Protein AF-A0A5P8Z6J4-F1 (afdb_monomer)

Structure (mmCIF, N/CA/C/O backbone):
data_AF-A0A5P8Z6J4-F1
#
_entry.id   AF-A0A5P8Z6J4-F1
#
loop_
_atom_site.group_PDB
_atom_site.id
_atom_site.type_symbol
_atom_site.label_atom_id
_atom_site.label_alt_id
_atom_site.label_comp_id
_atom_site.label_asym_id
_atom_site.label_entity_id
_atom_site.label_seq_id
_atom_site.pdbx_PDB_ins_code
_atom_site.Cartn_x
_atom_site.Cartn_y
_atom_site.Cartn_z
_atom_site.occupancy
_atom_site.B_iso_or_equiv
_atom_site.auth_seq_id
_atom_site.auth_comp_id
_atom_site.auth_asym_id
_atom_site.auth_atom_id
_atom_site.pdbx_PDB_model_num
ATOM 1 N N . MET A 1 1 ? -12.218 11.315 -37.168 1.00 48.59 1 MET A N 1
ATOM 2 C CA . MET A 1 1 ? -10.899 10.932 -36.612 1.00 48.59 1 MET A CA 1
ATOM 3 C C . MET A 1 1 ? -10.982 10.550 -35.127 1.00 48.59 1 MET A C 1
ATOM 5 O O . MET A 1 1 ? -10.158 9.763 -34.680 1.00 48.59 1 MET A O 1
ATOM 9 N N . ASP A 1 2 ? -12.023 10.960 -34.393 1.00 46.16 2 ASP A N 1
ATOM 10 C CA . ASP A 1 2 ? -12.182 10.682 -32.949 1.00 46.16 2 ASP A CA 1
ATOM 11 C C . ASP A 1 2 ? -12.557 9.231 -32.587 1.00 46.16 2 ASP A C 1
ATOM 13 O O . ASP A 1 2 ? -12.194 8.727 -31.522 1.00 46.16 2 ASP A O 1
ATOM 17 N N . GLY A 1 3 ? -13.223 8.506 -33.493 1.00 40.09 3 GLY A N 1
ATOM 18 C CA . GLY A 1 3 ? -13.633 7.111 -33.263 1.00 40.09 3 GLY A CA 1
ATOM 19 C C . GLY A 1 3 ? -12.468 6.115 -33.142 1.00 40.09 3 GLY A C 1
ATOM 20 O O . GLY A 1 3 ? -12.558 5.147 -32.389 1.00 40.09 3 GLY A O 1
ATOM 21 N N . PHE A 1 4 ? -11.344 6.370 -33.823 1.00 42.34 4 PHE A N 1
ATOM 22 C CA . PHE A 1 4 ? -10.165 5.490 -33.804 1.00 42.34 4 PHE A CA 1
ATOM 23 C C . PHE A 1 4 ? -9.318 5.675 -32.531 1.00 42.34 4 PHE A C 1
ATOM 25 O O . PHE A 1 4 ? -8.789 4.706 -31.978 1.00 42.34 4 PHE A O 1
ATOM 32 N N . ILE A 1 5 ? -9.254 6.912 -32.022 1.00 43.88 5 ILE A N 1
ATOM 33 C CA . ILE A 1 5 ? -8.626 7.266 -30.740 1.00 43.88 5 ILE A CA 1
ATOM 34 C C . ILE A 1 5 ? -9.411 6.627 -29.582 1.00 43.88 5 ILE A C 1
ATOM 36 O O . ILE A 1 5 ? -8.823 5.938 -28.749 1.00 43.88 5 ILE A O 1
ATOM 40 N N . SER A 1 6 ? -10.744 6.766 -29.576 1.00 46.19 6 SER A N 1
ATOM 41 C CA . SER A 1 6 ? -11.635 6.188 -28.554 1.00 46.19 6 SER A CA 1
ATOM 42 C C . SER A 1 6 ? -11.548 4.655 -28.483 1.00 46.19 6 SER A C 1
ATOM 44 O O . SER A 1 6 ? -11.389 4.082 -27.400 1.00 46.19 6 SER A O 1
ATOM 46 N N . PHE A 1 7 ? -11.552 3.972 -29.634 1.00 44.19 7 PHE A N 1
ATOM 47 C CA . PHE A 1 7 ? -11.403 2.515 -29.687 1.00 44.19 7 PHE A CA 1
ATOM 48 C C . PHE A 1 7 ? -10.024 2.053 -29.187 1.00 44.19 7 PHE A C 1
ATOM 50 O O . PHE A 1 7 ? -9.939 1.130 -28.373 1.00 44.19 7 PHE A O 1
ATOM 57 N N . SER A 1 8 ? -8.950 2.737 -29.597 1.00 40.44 8 SER A N 1
ATOM 58 C CA . SER A 1 8 ? -7.579 2.418 -29.174 1.00 40.44 8 SER A CA 1
ATOM 59 C C . SER A 1 8 ? -7.373 2.619 -27.665 1.00 40.44 8 SER A C 1
ATOM 61 O O . SER A 1 8 ? -6.791 1.757 -27.001 1.00 40.44 8 SER A O 1
ATOM 63 N N . LEU A 1 9 ? -7.917 3.700 -27.093 1.00 50.94 9 LEU A N 1
ATOM 64 C CA . LEU A 1 9 ? -7.914 3.957 -25.649 1.00 50.94 9 LEU A CA 1
ATOM 65 C C . LEU A 1 9 ? -8.730 2.914 -24.875 1.00 50.94 9 LEU A C 1
ATOM 67 O O . LEU A 1 9 ? -8.269 2.441 -23.837 1.00 50.94 9 LEU A O 1
ATOM 71 N N . SER A 1 10 ? -9.897 2.491 -25.377 1.00 43.84 10 SER A N 1
ATOM 72 C CA . SER A 1 10 ? -10.731 1.489 -24.693 1.00 43.84 10 SER A CA 1
ATOM 73 C C . SER A 1 10 ? -10.048 0.117 -24.618 1.00 43.84 10 SER A C 1
ATOM 75 O O . SER A 1 10 ? -10.050 -0.526 -23.565 1.00 43.84 10 SER A O 1
ATOM 77 N N . VAL A 1 11 ? -9.380 -0.309 -25.697 1.00 49.78 11 VAL A N 1
ATOM 78 C CA . VAL A 1 11 ? -8.649 -1.585 -25.752 1.00 49.78 11 VAL A CA 1
ATOM 79 C C . VAL A 1 11 ? -7.418 -1.553 -24.844 1.00 49.78 11 VAL A C 1
ATOM 81 O O . VAL A 1 11 ? -7.178 -2.505 -24.092 1.00 49.78 11 VAL A O 1
ATOM 84 N N . GLN A 1 12 ? -6.660 -0.453 -24.855 1.00 52.75 12 GLN A N 1
ATOM 85 C CA . GLN A 1 12 ? -5.513 -0.274 -23.963 1.00 52.75 12 GLN A CA 1
ATOM 86 C C . GLN A 1 12 ? -5.937 -0.210 -22.488 1.00 52.75 12 GLN A C 1
ATOM 88 O O . GLN A 1 12 ? -5.300 -0.841 -21.643 1.00 52.75 12 GLN A O 1
ATOM 93 N N . ASN A 1 13 ? -7.038 0.477 -22.170 1.00 49.31 13 ASN A N 1
ATOM 94 C CA . ASN A 1 13 ? -7.565 0.569 -20.807 1.00 49.31 13 ASN A CA 1
ATOM 95 C C . ASN A 1 13 ? -8.137 -0.767 -20.317 1.00 49.31 13 ASN A C 1
ATOM 97 O O . ASN A 1 13 ? -7.902 -1.140 -19.169 1.00 49.31 13 ASN A O 1
ATOM 101 N N . ARG A 1 14 ? -8.778 -1.555 -21.192 1.00 52.56 14 ARG A N 1
ATOM 102 C CA . ARG A 1 14 ? -9.232 -2.918 -20.873 1.00 52.56 14 ARG A CA 1
ATOM 103 C C . ARG A 1 14 ? -8.060 -3.848 -20.558 1.00 52.56 14 ARG A C 1
ATOM 105 O O . ARG A 1 14 ? -8.137 -4.615 -19.603 1.00 52.56 14 ARG A O 1
ATOM 112 N N . ARG A 1 15 ? -6.959 -3.781 -21.319 1.00 60.12 15 ARG A N 1
ATOM 113 C CA . ARG A 1 15 ? -5.735 -4.544 -21.006 1.00 60.12 15 ARG A CA 1
ATOM 114 C C . ARG A 1 15 ? -5.130 -4.112 -19.666 1.00 60.12 15 ARG A C 1
ATOM 116 O O . ARG A 1 15 ? -4.815 -4.975 -18.855 1.00 60.12 15 ARG A O 1
ATOM 123 N N . LYS A 1 16 ? -5.043 -2.806 -19.391 1.00 55.53 16 LYS A N 1
ATOM 124 C CA . LYS A 1 16 ? -4.542 -2.270 -18.109 1.00 55.53 16 LYS A CA 1
ATOM 125 C C . LYS A 1 16 ? -5.406 -2.687 -16.909 1.00 55.53 16 LYS A C 1
ATOM 127 O O . LYS A 1 16 ? -4.852 -3.107 -15.900 1.00 55.53 16 LYS A O 1
ATOM 132 N N . SER A 1 17 ? -6.736 -2.639 -17.032 1.00 57.34 17 SER A N 1
ATOM 133 C CA . SER A 1 17 ? -7.671 -3.100 -15.989 1.00 57.34 17 SER A CA 1
ATOM 134 C C . SER A 1 17 ? -7.553 -4.609 -15.749 1.00 57.34 17 SER A C 1
ATOM 136 O O . SER A 1 17 ? -7.441 -5.038 -14.605 1.00 57.34 17 SER A O 1
ATOM 138 N N . ARG A 1 18 ? -7.461 -5.424 -16.811 1.00 64.31 18 ARG A N 1
ATOM 139 C CA . ARG A 1 18 ? -7.256 -6.878 -16.682 1.00 64.31 18 ARG A CA 1
ATOM 140 C C . ARG A 1 18 ? -5.939 -7.234 -15.991 1.00 64.31 18 ARG A C 1
ATOM 142 O O . ARG A 1 18 ? -5.919 -8.178 -15.209 1.00 64.31 18 ARG A O 1
ATOM 149 N N . MET A 1 19 ? -4.857 -6.500 -16.260 1.00 62.50 19 MET A N 1
ATOM 150 C CA . MET A 1 19 ? -3.576 -6.718 -15.573 1.00 62.50 19 MET A CA 1
ATOM 151 C C . MET A 1 19 ? -3.640 -6.334 -14.090 1.00 62.50 19 MET A C 1
ATOM 153 O O . MET A 1 19 ? -3.123 -7.085 -13.268 1.00 62.50 19 MET A O 1
ATOM 157 N N . GLY A 1 20 ? -4.309 -5.225 -13.745 1.00 65.81 20 GLY A N 1
ATOM 158 C CA . GLY A 1 20 ? -4.548 -4.835 -12.348 1.00 65.81 20 GLY A CA 1
ATOM 159 C C . GLY A 1 20 ? -5.326 -5.907 -11.584 1.00 65.81 20 GLY A C 1
ATOM 160 O O . GLY A 1 20 ? -4.828 -6.452 -10.602 1.00 65.81 20 GLY A O 1
ATOM 161 N N . HIS A 1 21 ? -6.465 -6.335 -12.136 1.00 78.19 21 HIS A N 1
ATOM 162 C CA . HIS A 1 21 ? -7.268 -7.401 -11.537 1.00 78.19 21 HIS A CA 1
ATOM 163 C C . HIS A 1 21 ? -6.524 -8.736 -11.445 1.00 78.19 21 HIS A C 1
ATOM 165 O O . HIS A 1 21 ? -6.733 -9.479 -10.490 1.00 78.19 21 HIS A O 1
ATOM 171 N N . SER A 1 22 ? -5.657 -9.052 -12.412 1.00 85.31 22 SER A N 1
ATOM 172 C CA . SER A 1 22 ? -4.817 -10.249 -12.344 1.00 85.31 22 SER A CA 1
ATOM 173 C C . SER A 1 22 ? -3.866 -10.190 -11.150 1.00 85.31 22 SER A C 1
ATOM 175 O O . SER A 1 22 ? -3.803 -11.156 -10.392 1.00 85.31 22 SER A O 1
ATOM 177 N N . LEU A 1 23 ? -3.165 -9.069 -10.944 1.00 88.56 23 LEU A N 1
ATOM 178 C CA . LEU A 1 23 ? -2.246 -8.908 -9.815 1.00 88.56 23 LEU A CA 1
ATOM 179 C C . LEU A 1 23 ? -2.981 -9.052 -8.479 1.00 88.56 23 LEU A C 1
ATOM 181 O O . LEU A 1 23 ? -2.584 -9.869 -7.653 1.00 88.56 23 LEU A O 1
ATOM 185 N N . GLU A 1 24 ? -4.088 -8.331 -8.298 1.00 92.25 24 GLU A N 1
ATOM 186 C CA . GLU A 1 24 ? -4.914 -8.440 -7.093 1.00 92.25 24 GLU A CA 1
ATOM 187 C C . GLU A 1 24 ? -5.409 -9.881 -6.868 1.00 92.25 24 GLU A C 1
ATOM 189 O O . GLU A 1 24 ? -5.343 -10.399 -5.758 1.00 92.25 24 GLU A O 1
ATOM 194 N N . ASN A 1 25 ? -5.858 -10.581 -7.914 1.00 92.00 25 ASN A N 1
ATOM 195 C CA . ASN A 1 25 ? -6.309 -11.969 -7.776 1.00 92.00 25 ASN A CA 1
ATOM 196 C C . ASN A 1 25 ? -5.179 -12.909 -7.323 1.00 92.00 25 ASN A C 1
ATOM 198 O O . ASN A 1 25 ? -5.413 -13.772 -6.474 1.00 92.00 25 ASN A O 1
ATOM 202 N N . HIS A 1 26 ? -3.963 -12.744 -7.853 1.00 90.69 26 HIS A N 1
ATOM 203 C CA . HIS A 1 26 ? -2.806 -13.532 -7.420 1.00 90.69 26 HIS A CA 1
ATOM 204 C C . HIS A 1 26 ? -2.429 -13.218 -5.971 1.00 90.69 26 HIS A C 1
ATOM 206 O O . HIS A 1 26 ? -2.205 -14.144 -5.195 1.00 90.69 26 HIS A O 1
ATOM 212 N N . LEU A 1 27 ? -2.434 -11.943 -5.572 1.00 92.56 27 LEU A N 1
ATOM 213 C CA . LEU A 1 27 ? -2.197 -11.557 -4.179 1.00 92.56 27 LEU A CA 1
ATOM 214 C C . LEU A 1 27 ? -3.232 -12.172 -3.239 1.00 92.56 27 LEU A C 1
ATOM 216 O O . LEU A 1 27 ? -2.857 -12.795 -2.253 1.00 92.56 27 LEU A O 1
ATOM 220 N N . ALA A 1 28 ? -4.519 -12.099 -3.578 1.00 94.19 28 ALA A N 1
ATOM 221 C CA . ALA A 1 28 ? -5.577 -12.727 -2.791 1.00 94.19 28 ALA A CA 1
ATOM 222 C C . ALA A 1 28 ? -5.389 -14.252 -2.672 1.00 94.19 28 ALA A C 1
ATOM 224 O O . ALA A 1 28 ? -5.706 -14.847 -1.643 1.00 94.19 28 ALA A O 1
ATOM 225 N N . ALA A 1 29 ? -4.886 -14.917 -3.717 1.00 91.31 29 ALA A N 1
ATOM 226 C CA . ALA A 1 29 ? -4.563 -16.342 -3.661 1.00 91.31 29 ALA A CA 1
ATOM 227 C C . ALA A 1 29 ? -3.382 -16.628 -2.718 1.00 91.31 29 ALA A C 1
ATOM 229 O O . ALA A 1 29 ? -3.496 -17.519 -1.880 1.00 91.31 29 ALA A O 1
ATOM 230 N N . VAL A 1 30 ? -2.299 -15.848 -2.800 1.00 92.38 30 VAL A N 1
ATOM 231 C CA . VAL A 1 30 ? -1.122 -15.978 -1.922 1.00 92.38 30 VAL A CA 1
ATOM 232 C C . VAL A 1 30 ? -1.494 -15.714 -0.461 1.00 92.38 30 VAL A C 1
ATOM 234 O O . VAL A 1 30 ? -1.204 -16.539 0.400 1.00 92.38 30 VAL A O 1
ATOM 237 N N . LEU A 1 31 ? -2.202 -14.618 -0.173 1.00 94.62 31 LEU A N 1
ATOM 238 C CA . LEU A 1 31 ? -2.648 -14.280 1.183 1.00 94.62 31 LEU A CA 1
ATOM 239 C C . LEU A 1 31 ? -3.504 -15.401 1.792 1.00 94.62 31 LEU A C 1
ATOM 241 O O . LEU A 1 31 ? -3.292 -15.778 2.944 1.00 94.62 31 LEU A O 1
ATOM 245 N N . ARG A 1 32 ? -4.427 -15.983 1.010 1.00 94.69 32 ARG A N 1
ATOM 246 C CA . ARG A 1 32 ? -5.227 -17.142 1.444 1.00 94.69 32 ARG A CA 1
ATOM 247 C C . ARG A 1 32 ? -4.376 -18.386 1.676 1.00 94.69 32 ARG A C 1
ATOM 249 O O . ARG A 1 32 ? -4.565 -19.045 2.690 1.00 94.69 32 ARG A O 1
ATOM 256 N N . ALA A 1 33 ? -3.439 -18.694 0.779 1.00 93.50 33 ALA A N 1
ATOM 257 C CA . ALA A 1 33 ? -2.550 -19.848 0.923 1.00 93.50 33 ALA A CA 1
ATOM 258 C C . ALA A 1 33 ? -1.689 -19.771 2.197 1.00 93.50 33 ALA A C 1
ATOM 260 O O . ALA A 1 33 ? -1.377 -20.798 2.793 1.00 93.50 33 ALA A O 1
ATOM 261 N N . HIS A 1 34 ? -1.361 -18.556 2.643 1.00 94.75 34 HIS A N 1
ATOM 262 C CA . HIS A 1 34 ? -0.634 -18.300 3.887 1.00 94.75 34 HIS A CA 1
ATOM 263 C C . HIS A 1 34 ? -1.536 -18.038 5.107 1.00 94.75 34 HIS A C 1
ATOM 265 O O . HIS A 1 34 ? -1.027 -17.669 6.162 1.00 94.75 34 HIS A O 1
ATOM 271 N N . ASN A 1 35 ? -2.855 -18.242 5.002 1.00 95.94 35 ASN A N 1
ATOM 272 C CA . ASN A 1 35 ? -3.829 -18.015 6.081 1.00 95.94 35 ASN A CA 1
ATOM 273 C C . ASN A 1 35 ? -3.795 -16.592 6.674 1.00 95.94 35 ASN A C 1
ATOM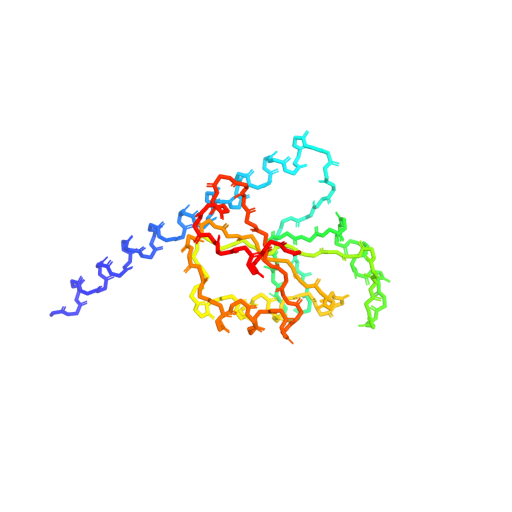 275 O O . ASN A 1 35 ? -4.050 -16.387 7.862 1.00 95.94 35 ASN A O 1
ATOM 279 N N . ILE A 1 36 ? -3.499 -15.590 5.845 1.00 96.31 36 ILE A N 1
ATOM 280 C CA . ILE A 1 36 ? -3.496 -14.185 6.255 1.00 96.31 36 ILE A CA 1
ATOM 281 C C . ILE A 1 36 ? -4.926 -13.647 6.160 1.00 96.31 36 ILE A C 1
ATOM 283 O O . ILE A 1 36 ? -5.516 -13.608 5.076 1.00 96.31 36 ILE A O 1
ATOM 287 N N . ARG A 1 37 ? -5.487 -13.214 7.296 1.00 97.62 37 ARG A N 1
ATOM 288 C CA . ARG A 1 37 ? -6.820 -12.590 7.357 1.00 97.62 37 ARG A CA 1
ATOM 289 C C . ARG A 1 37 ? -6.813 -11.249 6.632 1.00 97.62 37 ARG A C 1
ATOM 291 O O . ARG A 1 37 ? -5.954 -10.420 6.914 1.00 97.62 37 ARG A O 1
ATOM 298 N N . HIS A 1 38 ? -7.742 -11.064 5.699 1.00 97.88 38 HIS A N 1
ATOM 299 C CA . HIS A 1 38 ? -7.878 -9.832 4.929 1.00 97.88 38 HIS A CA 1
ATOM 300 C C . HIS A 1 38 ? -9.287 -9.678 4.353 1.00 97.88 38 HIS A C 1
ATOM 302 O O . HIS A 1 38 ? -10.014 -10.656 4.166 1.00 97.88 38 HIS A O 1
ATOM 308 N N . VAL A 1 39 ? -9.628 -8.447 3.975 1.00 97.31 39 VAL A N 1
ATOM 309 C CA . VAL A 1 39 ? -10.806 -8.105 3.170 1.00 97.31 39 VAL A CA 1
ATOM 310 C C . VAL A 1 39 ? -10.339 -7.389 1.909 1.00 97.31 39 VAL A C 1
ATOM 312 O O . VAL A 1 39 ? -9.524 -6.471 1.977 1.00 97.31 39 VAL A O 1
ATOM 315 N N . ARG A 1 40 ? -10.854 -7.801 0.748 1.00 95.62 40 ARG A N 1
ATOM 316 C CA . ARG A 1 40 ? -10.570 -7.139 -0.531 1.00 95.62 40 ARG A CA 1
ATOM 317 C C . ARG A 1 40 ? -11.609 -6.054 -0.812 1.00 95.62 40 ARG A C 1
ATOM 319 O O . ARG A 1 40 ? -12.802 -6.333 -0.709 1.00 95.62 40 ARG A O 1
ATOM 326 N N . GLY A 1 41 ? -11.174 -4.858 -1.211 1.00 93.62 41 GLY A N 1
ATOM 327 C CA . GLY A 1 41 ? -12.075 -3.774 -1.626 1.00 93.62 41 GLY A CA 1
ATOM 328 C C . GLY A 1 41 ? -13.021 -3.288 -0.523 1.00 93.62 41 GLY A C 1
ATOM 329 O O . GLY A 1 41 ? -14.178 -2.967 -0.807 1.00 93.62 41 GLY A O 1
ATOM 330 N N . ALA A 1 42 ? -12.553 -3.288 0.728 1.00 94.75 42 ALA A N 1
ATOM 331 C CA . ALA A 1 42 ? -13.319 -2.832 1.885 1.00 94.75 42 ALA A CA 1
ATOM 332 C C . ALA A 1 42 ? -13.706 -1.352 1.733 1.00 94.75 42 ALA A C 1
ATOM 334 O O . ALA A 1 42 ? -12.886 -0.552 1.305 1.00 94.75 42 ALA A O 1
ATOM 335 N N . LEU A 1 43 ? -14.937 -0.976 2.087 1.00 95.75 43 LEU A N 1
ATOM 336 C CA . LEU A 1 43 ? -15.346 0.431 2.106 1.00 95.75 43 LEU A CA 1
ATOM 337 C C . LEU A 1 43 ? -14.793 1.114 3.358 1.00 95.75 43 LEU A C 1
ATOM 339 O O . LEU A 1 43 ? -15.151 0.736 4.473 1.00 95.75 43 LEU A O 1
ATOM 343 N N . THR A 1 44 ? -13.943 2.115 3.154 1.00 95.25 44 THR A N 1
ATOM 344 C CA . THR A 1 44 ? -13.400 2.975 4.212 1.00 95.25 44 THR A CA 1
ATOM 345 C C . THR A 1 44 ? -14.024 4.371 4.131 1.00 95.25 44 THR A C 1
ATOM 347 O O . THR A 1 44 ? -15.042 4.584 3.463 1.00 95.25 44 THR A O 1
ATOM 350 N N . GLU A 1 45 ? -13.417 5.341 4.807 1.00 94.69 45 GLU A N 1
ATOM 351 C CA . GLU A 1 45 ? -13.816 6.744 4.771 1.00 94.69 45 GLU A CA 1
ATOM 352 C C . GLU A 1 45 ? -13.872 7.264 3.323 1.00 94.69 45 GLU A C 1
ATOM 354 O O . GLU A 1 45 ? -13.161 6.783 2.435 1.00 94.69 45 GLU A O 1
ATOM 359 N N . HIS A 1 46 ? -14.763 8.227 3.074 1.00 93.25 46 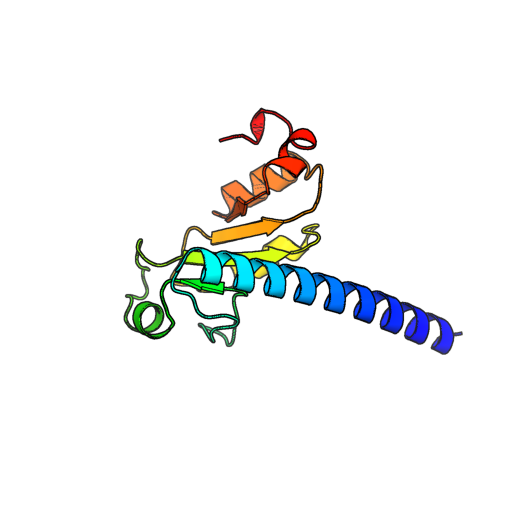HIS A N 1
ATOM 360 C CA . HIS A 1 46 ? -14.930 8.879 1.768 1.00 93.25 46 HIS A CA 1
ATOM 361 C C . HIS A 1 46 ? -15.233 7.933 0.587 1.00 93.25 46 HIS A C 1
ATOM 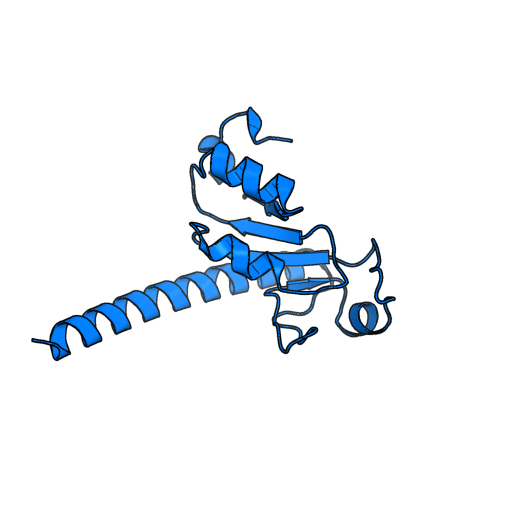363 O O . HIS A 1 46 ? -14.959 8.261 -0.566 1.00 93.25 46 HIS A O 1
ATOM 369 N N . ASN A 1 47 ? -15.840 6.768 0.850 1.00 92.12 47 ASN A N 1
ATOM 370 C CA . ASN A 1 47 ? -16.095 5.715 -0.145 1.00 92.12 47 ASN A CA 1
ATOM 371 C C . ASN A 1 47 ? -14.825 5.178 -0.827 1.00 92.12 47 ASN A C 1
ATOM 373 O O . ASN A 1 47 ? -14.903 4.580 -1.907 1.00 92.12 47 ASN A O 1
ATOM 377 N N . HIS A 1 48 ? -13.662 5.362 -0.203 1.00 94.62 48 HIS A N 1
ATOM 378 C CA . HIS A 1 48 ? -12.430 4.751 -0.669 1.00 94.62 48 HIS A CA 1
ATOM 379 C C . HIS A 1 48 ? -12.467 3.233 -0.477 1.00 94.62 48 HIS A C 1
ATOM 381 O O . HIS A 1 48 ? -13.192 2.699 0.367 1.00 94.62 48 HIS A O 1
ATOM 387 N N . LYS A 1 49 ? -11.718 2.537 -1.336 1.00 94.56 49 LYS A N 1
ATOM 388 C CA . LYS A 1 49 ? -11.676 1.076 -1.393 1.00 94.56 49 LYS A CA 1
ATOM 389 C C . LYS A 1 49 ? -10.237 0.609 -1.571 1.00 94.56 49 LYS A C 1
ATOM 391 O O . LYS A 1 49 ? -9.846 0.379 -2.716 1.00 94.56 49 LYS A O 1
ATOM 396 N N . PRO A 1 50 ? -9.454 0.477 -0.484 1.00 95.56 50 PRO A N 1
ATOM 397 C CA . PRO A 1 50 ? -8.151 -0.158 -0.578 1.00 95.56 50 PRO A CA 1
ATOM 398 C C . PRO A 1 50 ? -8.273 -1.553 -1.185 1.00 95.56 50 PRO A C 1
ATOM 400 O O . PRO A 1 50 ? -9.235 -2.283 -0.913 1.00 95.56 50 PRO A O 1
ATOM 403 N N . ASP A 1 51 ? -7.277 -1.930 -1.989 1.00 96.12 51 ASP A N 1
ATOM 404 C CA . ASP A 1 51 ? -7.259 -3.240 -2.642 1.00 96.12 51 ASP A CA 1
ATOM 405 C C . ASP A 1 51 ? -7.342 -4.355 -1.587 1.00 96.12 51 ASP A C 1
ATOM 407 O O . ASP A 1 51 ? -8.174 -5.255 -1.711 1.00 96.12 51 ASP A O 1
ATOM 411 N N . PHE A 1 52 ? -6.568 -4.239 -0.501 1.00 98.00 52 PHE A N 1
ATOM 412 C CA . PHE A 1 52 ? -6.626 -5.126 0.660 1.00 98.00 52 PHE A CA 1
ATOM 413 C C . PHE A 1 52 ? -6.573 -4.358 1.980 1.00 98.00 52 PHE A C 1
ATOM 415 O O . PHE A 1 52 ? -5.745 -3.462 2.159 1.00 98.00 52 PHE A O 1
ATOM 422 N N . LEU A 1 53 ? -7.407 -4.785 2.925 1.00 98.31 53 LEU A N 1
ATOM 423 C CA . LEU A 1 53 ? -7.460 -4.302 4.300 1.00 98.31 53 LEU A CA 1
ATOM 424 C C . LEU A 1 53 ? -7.236 -5.465 5.273 1.00 98.31 53 LEU A C 1
ATOM 426 O O . LEU A 1 53 ? -7.785 -6.550 5.068 1.00 98.31 53 LEU A O 1
ATOM 430 N N . PHE A 1 54 ? -6.456 -5.233 6.327 1.00 98.25 54 PHE A N 1
ATOM 431 C CA . PHE A 1 54 ? -6.068 -6.239 7.315 1.00 98.25 54 PHE A CA 1
ATOM 432 C C . PHE A 1 54 ? -6.366 -5.760 8.748 1.00 98.25 54 PHE A C 1
ATOM 434 O O . PHE A 1 54 ? -6.143 -4.584 9.047 1.00 98.25 54 PHE A O 1
ATOM 441 N N . PRO A 1 55 ? -6.789 -6.665 9.654 1.00 97.31 55 PRO A N 1
ATOM 442 C CA . PRO A 1 55 ? -7.146 -8.062 9.378 1.00 97.31 55 PRO A CA 1
ATOM 443 C C . PRO A 1 55 ? -8.544 -8.209 8.753 1.00 97.31 55 PRO A C 1
ATOM 445 O O . PRO A 1 55 ? -8.779 -9.138 7.982 1.00 97.31 55 PRO A O 1
ATOM 448 N N . ASP A 1 56 ? -9.462 -7.298 9.073 1.00 97.12 56 ASP A N 1
ATOM 449 C CA . ASP A 1 56 ? -10.852 -7.297 8.626 1.00 97.12 56 ASP A CA 1
ATOM 450 C C . ASP A 1 56 ? -11.487 -5.902 8.789 1.00 97.12 56 ASP A C 1
ATOM 452 O O . ASP A 1 56 ? -10.908 -4.995 9.393 1.00 97.12 56 ASP A O 1
ATOM 456 N N . LEU A 1 57 ? -12.671 -5.715 8.197 1.00 96.88 57 LEU A N 1
ATOM 457 C CA . LEU A 1 57 ? -13.386 -4.436 8.224 1.00 96.88 57 LEU A CA 1
ATOM 458 C C . LEU A 1 57 ? -13.932 -4.098 9.619 1.00 96.88 57 LEU A C 1
ATOM 460 O O . LEU A 1 57 ? -13.967 -2.928 9.982 1.00 96.88 57 LEU A O 1
ATOM 464 N N . GLU A 1 58 ? -14.328 -5.099 10.405 1.00 97.19 58 GLU A N 1
ATOM 465 C CA . GLU A 1 58 ? -14.848 -4.893 11.761 1.00 97.19 58 GLU A CA 1
ATOM 466 C C . GLU A 1 58 ? -13.772 -4.289 12.670 1.00 97.19 58 GLU A C 1
ATOM 468 O O . GLU A 1 58 ? -13.998 -3.257 13.303 1.00 97.19 58 GLU A O 1
ATOM 473 N N . THR A 1 59 ? -12.562 -4.859 12.647 1.00 97.31 59 THR A N 1
ATOM 474 C CA . THR A 1 59 ? -11.403 -4.335 13.382 1.00 97.31 59 THR A CA 1
ATOM 475 C C . THR A 1 59 ? -11.071 -2.911 12.934 1.00 97.31 59 THR A C 1
ATOM 477 O O . THR A 1 59 ? -10.806 -2.045 13.765 1.00 97.31 59 TH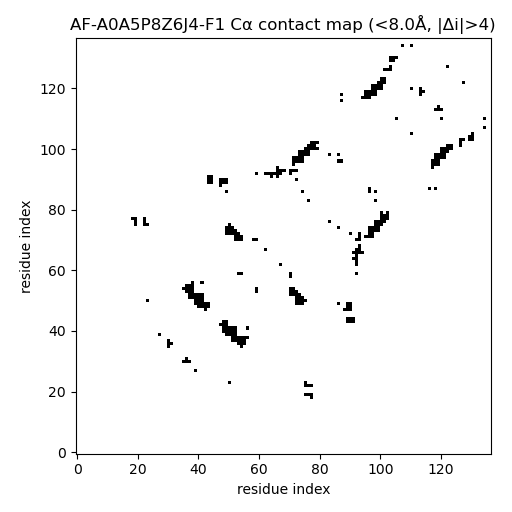R A O 1
ATOM 480 N N . TYR A 1 60 ? -11.130 -2.637 11.627 1.00 97.69 60 TYR A N 1
ATOM 481 C CA . TYR A 1 60 ? -10.898 -1.296 11.086 1.00 97.69 60 TYR A CA 1
ATOM 482 C C . TYR A 1 60 ? -11.946 -0.276 11.552 1.00 97.69 60 TYR A C 1
ATOM 484 O O . TYR A 1 60 ? -11.622 0.856 11.914 1.00 97.69 60 TYR A O 1
ATOM 492 N N . GLN A 1 61 ? -13.221 -0.656 11.561 1.00 96.25 61 GLN A N 1
ATOM 493 C CA . GLN A 1 61 ? -14.308 0.223 11.985 1.00 96.25 61 GLN A CA 1
ATOM 494 C C . GLN A 1 61 ? -14.252 0.513 13.486 1.00 96.25 61 GLN A C 1
ATOM 496 O O . GLN A 1 61 ? -14.446 1.665 13.872 1.00 96.25 61 GLN A O 1
ATOM 501 N N . ALA A 1 62 ? -13.921 -0.491 14.300 1.00 96.81 62 ALA A N 1
ATOM 502 C CA . ALA A 1 62 ? -13.783 -0.364 15.749 1.00 96.81 62 ALA A CA 1
ATOM 503 C C . ALA A 1 62 ? -12.540 0.432 16.185 1.00 96.81 62 ALA A C 1
ATOM 505 O O . ALA A 1 62 ? -12.494 0.922 17.313 1.00 96.81 62 ALA A O 1
ATOM 506 N N . ALA A 1 63 ? -11.533 0.561 15.315 1.00 96.94 63 ALA A N 1
ATOM 507 C CA . ALA A 1 63 ? -10.324 1.313 15.617 1.00 96.94 63 ALA A CA 1
ATOM 508 C C . ALA A 1 63 ? -10.605 2.817 15.798 1.00 96.94 63 ALA A C 1
ATOM 510 O O . ALA A 1 63 ? -11.469 3.373 15.101 1.00 96.94 63 ALA A O 1
ATOM 511 N N . PRO A 1 64 ? -9.857 3.481 16.697 1.00 96.25 64 PRO A N 1
ATOM 512 C CA . PRO A 1 64 ? -9.992 4.909 16.949 1.00 96.25 64 PRO A CA 1
ATOM 513 C C . PRO A 1 64 ? -9.597 5.735 15.716 1.00 96.25 64 PRO A C 1
ATOM 515 O O . PRO A 1 64 ? -8.923 5.244 14.806 1.00 96.25 64 PRO A O 1
ATOM 518 N N . ALA A 1 65 ? -10.038 6.993 15.668 1.00 93.00 65 ALA A N 1
ATOM 519 C CA . ALA A 1 65 ? -9.792 7.874 14.523 1.00 93.00 65 ALA A CA 1
ATOM 520 C C . ALA A 1 65 ? -8.297 8.185 14.340 1.00 93.00 65 ALA A C 1
ATOM 522 O O . ALA A 1 65 ? -7.838 8.372 1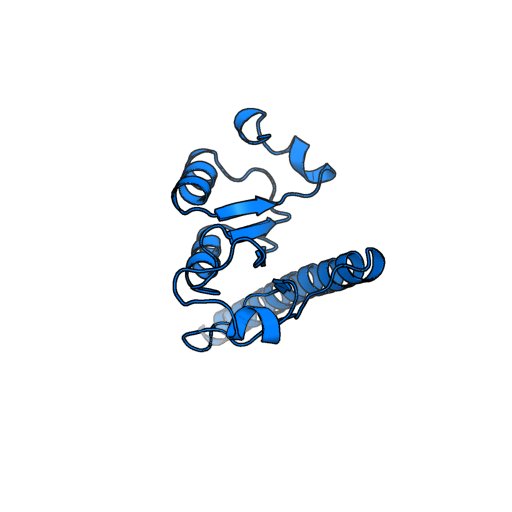3.218 1.00 93.00 65 ALA A O 1
ATOM 523 N N . GLU A 1 66 ? -7.533 8.176 15.433 1.00 92.81 66 GLU A N 1
ATOM 524 C CA . GLU A 1 66 ? -6.081 8.365 15.455 1.00 92.81 66 GLU A CA 1
ATOM 525 C C . GLU A 1 66 ? -5.311 7.175 14.850 1.00 92.81 66 GLU A C 1
ATOM 527 O O . GLU A 1 66 ? -4.112 7.281 14.588 1.00 92.81 66 GLU A O 1
ATOM 532 N N . GLY A 1 67 ? -5.998 6.055 14.607 1.00 93.81 67 GLY A N 1
ATOM 533 C CA . GLY A 1 67 ? -5.446 4.842 14.021 1.00 93.81 67 GLY A CA 1
ATOM 534 C C . GLY A 1 67 ? -5.076 3.758 15.033 1.00 93.81 67 GLY A C 1
ATOM 535 O O . GLY A 1 67 ? -5.059 3.963 16.245 1.00 93.81 67 GLY A O 1
ATOM 536 N N . ASP A 1 68 ? -4.785 2.564 14.518 1.00 94.44 68 ASP A N 1
ATOM 537 C CA . ASP A 1 68 ? -4.390 1.399 15.316 1.00 94.44 68 ASP A CA 1
ATOM 538 C C . ASP A 1 68 ? -3.208 0.686 14.636 1.00 94.44 68 ASP A C 1
ATOM 540 O O . ASP A 1 68 ? -3.310 0.331 13.459 1.00 94.44 68 ASP A O 1
ATOM 544 N N . PRO A 1 69 ? -2.087 0.447 15.344 1.00 92.88 69 PRO A N 1
ATOM 545 C CA . PRO A 1 69 ? -0.888 -0.166 14.766 1.00 92.88 69 PRO A CA 1
ATOM 546 C C . PRO A 1 69 ? -1.085 -1.616 14.302 1.00 92.88 69 PRO A C 1
ATOM 548 O O . PRO A 1 69 ? -0.228 -2.158 13.608 1.00 92.88 69 PRO A O 1
ATOM 551 N N . ARG A 1 70 ? -2.187 -2.270 14.684 1.00 92.81 70 ARG A N 1
ATOM 552 C CA . ARG A 1 70 ? -2.549 -3.617 14.216 1.00 92.81 70 ARG A CA 1
ATOM 553 C C . ARG A 1 70 ? -3.228 -3.596 12.849 1.00 92.81 70 ARG A C 1
ATOM 555 O O . ARG A 1 70 ? -3.380 -4.653 12.238 1.00 92.81 70 ARG A O 1
ATOM 562 N N . LEU A 1 71 ? -3.672 -2.426 12.389 1.00 97.31 71 LEU A N 1
ATOM 563 C CA . LEU A 1 71 ? -4.269 -2.269 11.074 1.00 97.31 71 LEU A CA 1
ATOM 564 C C . LEU A 1 71 ? -3.184 -2.163 10.012 1.00 97.31 71 LEU A C 1
ATOM 566 O O . LEU A 1 71 ? -2.125 -1.568 10.200 1.00 97.31 71 LEU A O 1
ATOM 570 N N . THR A 1 72 ? -3.458 -2.738 8.853 1.00 97.56 72 THR A N 1
ATOM 571 C CA . THR A 1 72 ? -2.595 -2.600 7.682 1.00 97.56 72 THR A CA 1
ATOM 572 C C . THR A 1 72 ? -3.466 -2.544 6.441 1.00 97.56 72 THR A C 1
ATOM 574 O O . THR A 1 72 ? -4.558 -3.110 6.401 1.00 97.56 72 THR A O 1
ATOM 577 N N . MET A 1 73 ? -2.991 -1.847 5.414 1.00 97.75 73 MET A N 1
ATOM 578 C CA . MET A 1 73 ? -3.577 -1.895 4.083 1.00 97.75 73 MET A CA 1
ATOM 579 C C . MET A 1 73 ? -2.491 -2.154 3.046 1.00 97.75 73 MET A C 1
ATOM 581 O O . MET A 1 73 ? -1.336 -1.760 3.236 1.00 97.75 73 MET A O 1
ATOM 585 N N . LEU A 1 74 ? -2.874 -2.808 1.955 1.00 97.69 74 LEU A N 1
ATOM 586 C CA . LEU A 1 74 ? -1.995 -3.079 0.827 1.00 97.69 74 LEU A CA 1
ATOM 587 C C . LEU A 1 74 ? -2.692 -2.646 -0.459 1.00 97.69 74 LEU A C 1
ATOM 589 O O . LEU A 1 74 ? -3.680 -3.254 -0.863 1.00 97.69 74 LEU A O 1
ATOM 593 N N . GLY A 1 75 ? -2.156 -1.612 -1.101 1.00 96.44 75 GLY A N 1
ATOM 594 C CA . GLY A 1 75 ? -2.476 -1.282 -2.484 1.00 96.44 75 GLY A CA 1
ATOM 595 C C . GLY A 1 75 ? -1.706 -2.194 -3.439 1.00 96.44 75 GLY A C 1
ATOM 596 O O . GLY A 1 75 ? -0.581 -2.601 -3.151 1.00 96.44 75 GLY A O 1
ATOM 597 N N . ALA A 1 76 ? -2.279 -2.500 -4.596 1.00 93.88 76 ALA A N 1
ATOM 598 C CA . ALA A 1 76 ? -1.669 -3.311 -5.637 1.00 93.88 76 ALA A CA 1
ATOM 599 C C . ALA A 1 76 ? -1.663 -2.534 -6.956 1.00 93.88 76 ALA A C 1
ATOM 601 O O . ALA A 1 76 ? -2.702 -2.244 -7.549 1.00 93.88 76 ALA A O 1
ATOM 602 N N . LYS A 1 77 ? -0.476 -2.205 -7.468 1.00 91.06 77 LYS A N 1
ATOM 603 C CA . LYS A 1 77 ? -0.341 -1.547 -8.773 1.00 91.06 77 LYS A CA 1
ATOM 604 C C . LYS A 1 77 ? 0.671 -2.307 -9.610 1.00 91.06 77 LYS A C 1
ATOM 606 O O . LYS A 1 77 ? 1.835 -2.395 -9.266 1.00 91.06 77 LYS A O 1
ATOM 611 N N . SER A 1 78 ? 0.257 -2.79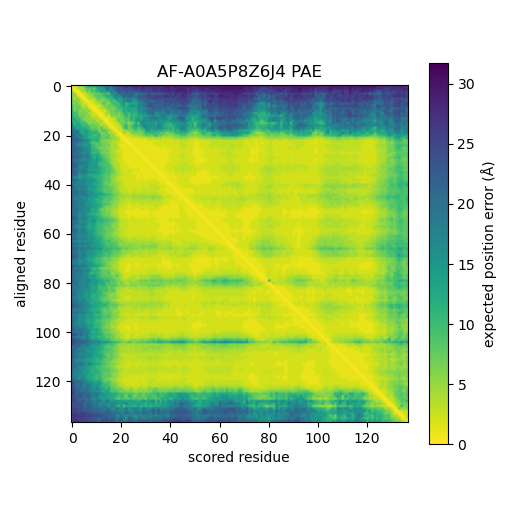0 -10.781 1.00 85.75 78 SER A N 1
ATOM 612 C CA . SER A 1 78 ? 1.204 -3.369 -11.748 1.00 85.75 78 SER A CA 1
ATOM 613 C C . SER A 1 78 ? 2.242 -2.347 -12.235 1.00 85.75 78 SER A C 1
ATOM 615 O O . SER A 1 78 ? 3.303 -2.718 -12.721 1.00 85.75 78 SER A O 1
ATOM 617 N N . THR A 1 79 ? 1.890 -1.058 -12.177 1.00 84.38 79 THR A N 1
ATOM 618 C CA . THR A 1 79 ? 2.736 0.080 -12.552 1.00 84.38 79 THR A CA 1
ATOM 619 C C . THR A 1 79 ? 2.319 1.286 -11.714 1.00 84.38 79 THR A C 1
ATOM 621 O O . THR A 1 79 ? 1.155 1.708 -11.789 1.00 84.38 79 THR A O 1
ATOM 624 N N . CYS A 1 80 ? 3.257 1.824 -10.946 1.00 84.56 80 CYS A N 1
ATOM 625 C CA . CYS A 1 80 ? 3.118 2.948 -10.037 1.00 84.56 80 CYS A CA 1
ATOM 626 C C . CYS A 1 80 ? 3.000 4.267 -10.805 1.00 84.56 80 CYS A C 1
ATOM 628 O O . CYS A 1 80 ? 1.927 4.872 -10.754 1.00 84.56 80 CYS A O 1
ATOM 630 N N . LYS A 1 81 ? 4.033 4.706 -11.551 1.00 84.88 81 LYS A N 1
ATOM 631 C CA . LYS A 1 81 ? 4.118 6.087 -12.104 1.00 84.88 81 LYS A CA 1
ATOM 632 C C . LYS A 1 81 ? 3.551 7.109 -11.101 1.00 84.88 81 LYS A C 1
ATOM 634 O O . LYS A 1 81 ? 3.769 6.940 -9.917 1.00 84.88 81 LYS A O 1
ATOM 639 N N . ASP A 1 82 ? 2.754 8.101 -11.486 1.00 87.00 82 ASP A N 1
ATOM 640 C CA . ASP A 1 82 ? 2.156 9.031 -10.506 1.00 87.00 82 ASP A CA 1
ATOM 641 C C . ASP A 1 82 ? 0.929 8.473 -9.761 1.00 87.00 82 ASP A C 1
ATOM 643 O O . ASP A 1 82 ? 0.388 9.114 -8.860 1.00 87.00 82 ASP A O 1
ATOM 647 N N . ARG A 1 83 ? 0.471 7.259 -10.099 1.00 87.44 83 ARG A N 1
ATOM 648 C CA . ARG A 1 83 ? -0.762 6.673 -9.546 1.00 87.44 83 ARG A CA 1
ATOM 649 C C . ARG A 1 83 ? -0.598 6.101 -8.142 1.00 87.44 83 ARG A C 1
ATOM 651 O O . ARG A 1 83 ? -1.607 5.807 -7.509 1.00 87.44 83 ARG A O 1
ATOM 658 N N . TRP A 1 84 ? 0.629 5.961 -7.637 1.00 93.88 84 TRP A N 1
ATOM 659 C CA . TRP A 1 84 ? 0.858 5.533 -6.251 1.00 93.88 84 TRP A CA 1
ATOM 660 C C . TRP A 1 84 ? 0.207 6.487 -5.242 1.00 93.88 84 TRP A C 1
ATOM 662 O O . TRP A 1 84 ? -0.259 6.048 -4.197 1.00 93.88 84 TRP A O 1
ATOM 672 N N . ARG A 1 85 ? 0.084 7.775 -5.591 1.00 94.62 85 ARG A N 1
ATOM 673 C CA . ARG A 1 85 ? -0.531 8.806 -4.742 1.00 94.62 85 ARG A CA 1
ATOM 674 C C . ARG A 1 85 ? -1.992 8.517 -4.400 1.00 94.62 85 ARG A C 1
ATOM 676 O O . ARG A 1 85 ? -2.463 8.968 -3.367 1.00 94.62 85 ARG A O 1
ATOM 683 N N . GLN A 1 86 ? -2.695 7.744 -5.231 1.00 92.06 86 GLN A N 1
ATOM 684 C CA . GLN A 1 86 ? -4.084 7.343 -4.975 1.00 92.06 86 GLN A CA 1
ATOM 685 C C . GLN A 1 86 ? -4.209 6.511 -3.691 1.00 92.06 86 GLN A C 1
ATOM 687 O O . GLN A 1 86 ? -5.180 6.665 -2.963 1.00 92.06 86 GLN A O 1
ATOM 692 N N . VAL A 1 87 ? -3.188 5.706 -3.378 1.00 94.69 87 VAL A N 1
ATOM 693 C CA . VAL A 1 87 ? -3.139 4.867 -2.170 1.00 94.69 87 VAL A CA 1
ATOM 694 C C . VAL A 1 87 ? -3.094 5.722 -0.901 1.00 94.69 87 VAL A C 1
ATOM 696 O O . VAL A 1 87 ? -3.631 5.336 0.130 1.00 94.69 87 VAL A O 1
ATOM 699 N N . LEU A 1 88 ? -2.504 6.922 -0.963 1.00 94.19 88 LEU A N 1
ATOM 700 C CA . LEU A 1 88 ? -2.371 7.803 0.200 1.00 94.19 88 LEU A CA 1
ATOM 701 C C . LEU A 1 88 ? -3.711 8.306 0.739 1.00 94.19 88 LEU A C 1
ATOM 703 O O . LEU A 1 88 ? -3.778 8.673 1.907 1.00 94.19 88 LEU A O 1
ATOM 707 N N . ALA A 1 89 ? -4.760 8.332 -0.080 1.00 92.25 89 ALA A N 1
ATOM 708 C CA . ALA A 1 89 ? -6.083 8.772 0.347 1.00 92.25 89 ALA A CA 1
ATOM 709 C C . ALA A 1 89 ? -6.913 7.634 0.971 1.00 92.25 89 ALA A C 1
ATOM 711 O O . ALA A 1 89 ? -7.900 7.890 1.651 1.00 92.25 89 ALA A O 1
ATOM 712 N N . GLU A 1 90 ? -6.531 6.374 0.754 1.00 93.38 90 GLU A N 1
ATOM 713 C CA . GLU A 1 90 ? -7.286 5.202 1.207 1.00 93.38 90 GLU A CA 1
ATOM 714 C C . GLU A 1 90 ? -7.005 4.901 2.685 1.00 93.38 90 GLU A C 1
ATOM 716 O O . GLU A 1 90 ? -5.865 5.033 3.118 1.00 93.38 90 GLU A O 1
ATOM 721 N N . ALA A 1 91 ? -8.016 4.468 3.444 1.00 92.75 91 ALA A N 1
ATOM 722 C CA . ALA A 1 91 ? -7.898 4.039 4.842 1.00 92.75 91 ALA A CA 1
ATOM 723 C C . ALA A 1 91 ? -7.207 5.053 5.789 1.00 92.75 91 ALA A C 1
ATOM 725 O O . ALA A 1 91 ? -6.026 4.925 6.119 1.00 92.75 91 ALA A O 1
ATOM 726 N N . GLU A 1 92 ? -7.948 6.064 6.251 1.00 95.56 92 GLU A N 1
ATOM 727 C CA . GLU A 1 92 ? -7.411 7.172 7.066 1.00 95.56 92 GL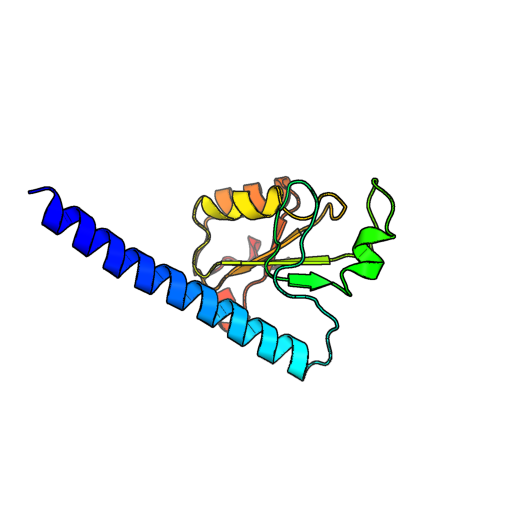U A CA 1
ATOM 728 C C . GLU A 1 92 ? -6.827 6.733 8.411 1.00 95.56 92 GLU A C 1
ATOM 730 O O . GLU A 1 92 ? -5.847 7.311 8.875 1.00 95.56 92 GLU A O 1
ATOM 735 N N . LYS A 1 93 ? -7.360 5.657 8.998 1.00 96.56 93 LYS A N 1
ATOM 736 C CA . LYS A 1 93 ? -6.896 5.106 10.282 1.00 96.56 93 LYS A CA 1
ATOM 737 C C . LYS A 1 93 ? -5.555 4.362 10.185 1.00 96.56 93 LYS A C 1
ATOM 739 O O . LYS A 1 93 ? -5.102 3.775 11.166 1.00 96.56 93 LYS A O 1
ATOM 744 N N . ILE A 1 94 ? -4.936 4.326 9.003 1.00 97.12 94 ILE A N 1
ATOM 745 C CA . ILE A 1 94 ? -3.669 3.637 8.735 1.00 97.12 94 ILE A CA 1
ATOM 746 C C . ILE A 1 94 ? -2.660 4.665 8.231 1.00 97.12 94 ILE A C 1
ATOM 748 O O . ILE A 1 94 ? -2.697 5.083 7.075 1.00 97.12 94 ILE A O 1
ATOM 752 N N . SER A 1 95 ? -1.734 5.062 9.103 1.00 95.00 95 SER A N 1
ATOM 753 C CA . SER A 1 95 ? -0.726 6.082 8.795 1.00 95.00 95 SER A CA 1
ATOM 754 C C . SER A 1 95 ? 0.346 5.580 7.824 1.00 95.00 95 SER A C 1
ATOM 756 O O . SER A 1 95 ? 0.612 6.229 6.814 1.00 95.00 95 SER A O 1
ATOM 758 N N . ARG A 1 96 ? 0.938 4.406 8.094 1.00 96.00 96 ARG A N 1
ATOM 759 C CA . ARG A 1 96 ? 1.920 3.757 7.210 1.00 96.00 96 ARG A CA 1
ATOM 760 C C . ARG A 1 96 ? 1.222 2.774 6.276 1.00 96.00 96 ARG A C 1
ATOM 762 O O . ARG A 1 96 ? 0.672 1.764 6.712 1.00 96.00 96 ARG A O 1
ATOM 769 N N . LYS A 1 97 ? 1.252 3.066 4.979 1.00 97.00 97 LYS A N 1
ATOM 770 C CA . LYS A 1 97 ? 0.558 2.292 3.940 1.00 97.00 97 LYS A CA 1
ATOM 771 C C . LYS A 1 97 ? 1.554 1.446 3.170 1.00 97.00 97 LYS A C 1
ATOM 773 O O . LYS A 1 97 ? 2.726 1.798 3.083 1.00 97.00 97 LYS A O 1
ATOM 778 N N . HIS A 1 98 ? 1.086 0.351 2.582 1.00 97.56 98 HIS A N 1
ATOM 779 C CA . HIS A 1 98 ? 1.926 -0.516 1.764 1.00 97.56 98 HIS A CA 1
ATOM 780 C C . HIS A 1 98 ? 1.424 -0.530 0.327 1.00 97.56 98 HIS A C 1
ATOM 782 O O . HIS A 1 98 ? 0.219 -0.585 0.076 1.00 97.56 98 HIS A O 1
ATOM 788 N N . LEU A 1 99 ? 2.350 -0.503 -0.625 1.00 96.50 99 LEU A N 1
ATOM 789 C CA . LEU A 1 99 ? 2.054 -0.605 -2.047 1.00 96.50 99 LEU A CA 1
ATOM 790 C C . LEU A 1 99 ? 2.879 -1.725 -2.665 1.00 96.50 99 LEU A C 1
ATOM 792 O O . LEU A 1 99 ? 4.097 -1.612 -2.776 1.00 96.50 99 LEU A O 1
ATOM 796 N N . LEU A 1 100 ? 2.208 -2.779 -3.125 1.00 94.31 100 LEU A N 1
ATOM 797 C CA . LEU A 1 100 ? 2.842 -3.808 -3.928 1.00 94.31 100 LEU A CA 1
ATOM 798 C C . LEU A 1 100 ? 2.925 -3.404 -5.395 1.00 94.31 100 LEU A C 1
ATOM 800 O O . LEU A 1 100 ? 1.922 -3.013 -6.001 1.00 94.31 100 LEU A O 1
ATOM 804 N N . THR A 1 101 ? 4.107 -3.586 -5.983 1.00 91.50 101 THR A N 1
ATOM 805 C CA . THR A 1 101 ? 4.320 -3.384 -7.417 1.00 91.50 101 THR A CA 1
ATOM 806 C C . THR A 1 101 ? 5.184 -4.459 -8.061 1.00 91.50 101 THR A C 1
ATOM 808 O O . THR A 1 101 ? 6.026 -5.085 -7.421 1.00 91.50 101 THR A O 1
ATOM 811 N N . LEU A 1 102 ? 4.959 -4.657 -9.362 1.00 86.88 102 LEU A N 1
ATOM 812 C CA . LEU A 1 102 ? 5.819 -5.447 -10.248 1.00 86.88 102 LEU A CA 1
ATOM 813 C C . LEU A 1 102 ? 6.652 -4.559 -11.186 1.00 86.88 102 LEU A C 1
ATOM 815 O O . LEU A 1 102 ? 7.335 -5.078 -12.064 1.00 86.88 102 LEU A O 1
ATOM 819 N N . GLU A 1 103 ? 6.565 -3.233 -11.048 1.00 86.56 103 GLU A N 1
ATOM 820 C CA . GLU A 1 103 ? 7.327 -2.292 -11.869 1.00 86.56 103 GLU A CA 1
ATOM 821 C C . GLU A 1 103 ? 8.820 -2.376 -11.520 1.00 86.56 103 GLU A C 1
ATOM 823 O O . GLU A 1 103 ? 9.184 -2.154 -10.360 1.00 86.56 103 GLU A O 1
ATOM 828 N N . PRO A 1 104 ? 9.693 -2.701 -12.487 1.00 80.94 104 PRO A N 1
ATOM 829 C CA . PRO A 1 104 ? 11.130 -2.656 -12.273 1.00 80.94 104 PRO A CA 1
ATOM 830 C C . PRO A 1 104 ? 11.638 -1.210 -12.301 1.00 80.94 104 PRO A C 1
ATOM 832 O O . PRO A 1 104 ? 11.152 -0.399 -13.089 1.00 80.94 104 PRO A O 1
ATOM 835 N N . GLY A 1 105 ? 12.658 -0.908 -11.494 1.00 77.00 105 GLY A N 1
ATOM 836 C CA . GLY A 1 105 ? 13.430 0.333 -11.622 1.00 77.00 105 GLY A CA 1
ATOM 837 C C . GLY A 1 105 ? 12.654 1.628 -11.356 1.00 77.00 105 GLY A C 1
ATOM 838 O O . GLY A 1 105 ? 12.811 2.595 -12.102 1.00 77.00 105 GLY A O 1
ATOM 839 N N . ILE A 1 106 ? 11.828 1.669 -10.302 1.00 85.06 106 ILE A N 1
ATOM 840 C CA . ILE A 1 106 ? 11.280 2.939 -9.795 1.00 85.06 106 ILE A CA 1
ATOM 841 C C . ILE A 1 106 ? 12.454 3.823 -9.350 1.00 85.06 106 ILE A C 1
ATOM 843 O O . ILE A 1 106 ? 13.375 3.354 -8.683 1.00 85.06 106 ILE A O 1
ATOM 847 N N . SER A 1 107 ? 12.445 5.092 -9.764 1.00 87.56 107 SER A N 1
ATOM 848 C CA . SER A 1 107 ? 13.570 5.997 -9.525 1.00 87.56 107 SER A CA 1
ATOM 849 C C . SER A 1 107 ? 13.713 6.357 -8.044 1.00 87.56 107 SER A C 1
ATOM 851 O O . SER A 1 107 ? 12.719 6.493 -7.331 1.00 87.56 107 SER A O 1
ATOM 853 N N . GLU A 1 108 ? 14.948 6.586 -7.597 1.00 88.94 108 GLU A N 1
ATOM 854 C CA . GLU A 1 108 ? 15.253 6.979 -6.213 1.00 88.94 108 GLU A CA 1
ATOM 855 C C . GLU A 1 108 ? 14.511 8.254 -5.758 1.00 88.94 108 GLU A C 1
ATOM 857 O O . GLU A 1 108 ? 13.928 8.260 -4.675 1.00 88.94 108 GLU A O 1
ATOM 862 N N . PRO A 1 109 ? 14.395 9.326 -6.571 1.00 92.50 109 PRO A N 1
ATOM 863 C CA . PRO A 1 109 ? 13.568 10.467 -6.185 1.00 92.50 109 PRO A CA 1
ATOM 864 C C . PRO A 1 109 ? 12.097 10.096 -5.950 1.00 92.50 109 PRO A C 1
ATOM 866 O O . PRO A 1 109 ? 11.441 10.697 -5.102 1.00 92.50 109 PRO A O 1
ATOM 869 N N . GLN A 1 110 ? 11.562 9.124 -6.692 1.00 91.25 110 GLN A N 1
ATOM 870 C CA . GLN A 1 110 ? 10.176 8.693 -6.552 1.00 91.25 110 GLN A CA 1
ATOM 871 C C . GLN A 1 110 ? 9.971 7.806 -5.319 1.00 91.25 110 GLN A C 1
ATOM 873 O O . GLN A 1 110 ? 8.996 8.011 -4.599 1.00 91.25 110 GLN A O 1
ATOM 878 N N . THR A 1 111 ? 10.872 6.865 -5.036 1.00 91.50 111 THR A N 1
ATOM 879 C CA . THR A 1 111 ? 10.818 6.050 -3.808 1.00 91.50 111 THR A CA 1
ATOM 880 C C . THR A 1 111 ? 11.028 6.902 -2.555 1.00 91.50 111 THR A C 1
ATOM 882 O O . THR A 1 111 ? 10.300 6.726 -1.582 1.00 91.50 111 THR A O 1
ATOM 885 N N . ASN A 1 112 ? 11.895 7.919 -2.608 1.00 92.75 112 ASN A N 1
ATOM 886 C CA . ASN A 1 112 ? 12.051 8.895 -1.524 1.00 92.75 112 ASN A CA 1
ATOM 887 C C . ASN A 1 112 ? 10.756 9.682 -1.263 1.00 92.75 112 ASN A C 1
ATOM 889 O O . ASN A 1 112 ? 10.395 9.921 -0.112 1.00 92.75 112 ASN A O 1
ATOM 893 N N . GLN A 1 113 ? 10.018 10.060 -2.315 1.00 95.31 113 GLN A N 1
ATOM 894 C CA . GLN A 1 113 ? 8.701 10.692 -2.154 1.00 95.31 113 GLN A CA 1
ATOM 895 C C . GLN A 1 113 ? 7.673 9.744 -1.527 1.00 95.31 113 GLN A C 1
ATOM 897 O O . GLN A 1 113 ? 6.824 10.202 -0.759 1.00 95.31 113 GLN A O 1
ATOM 902 N N . MET A 1 114 ? 7.726 8.451 -1.859 1.00 95.12 114 MET A N 1
ATOM 903 C CA . MET A 1 114 ? 6.849 7.442 -1.262 1.00 95.12 114 MET A CA 1
ATOM 904 C C . MET A 1 114 ? 7.135 7.296 0.236 1.00 95.12 114 MET A C 1
ATOM 906 O O . MET A 1 114 ? 6.207 7.447 1.029 1.00 95.12 114 MET A O 1
ATOM 910 N N . GLU A 1 115 ? 8.399 7.124 0.634 1.00 94.38 115 GLU A N 1
ATOM 911 C CA . GLU A 1 115 ? 8.770 6.992 2.052 1.00 94.38 115 GLU A CA 1
ATOM 912 C C . GLU A 1 115 ? 8.435 8.264 2.844 1.00 94.38 115 GLU A C 1
ATOM 914 O O . GLU A 1 115 ? 7.811 8.185 3.900 1.00 94.38 115 GLU A O 1
ATOM 919 N N . ALA A 1 116 ? 8.727 9.452 2.297 1.00 96.25 116 ALA A N 1
ATOM 920 C CA . ALA A 1 116 ? 8.342 10.727 2.911 1.00 96.25 116 ALA A CA 1
ATOM 921 C C . ALA A 1 116 ? 6.817 10.878 3.089 1.00 96.25 116 ALA A C 1
ATOM 923 O O . ALA A 1 116 ? 6.362 11.625 3.953 1.00 96.25 116 ALA A O 1
ATOM 924 N N . SER A 1 117 ? 6.023 10.157 2.292 1.00 95.88 117 SER A N 1
ATOM 925 C CA . SER A 1 117 ? 4.559 10.102 2.393 1.00 95.88 117 SER A CA 1
ATOM 926 C C . SER A 1 117 ? 4.056 8.922 3.238 1.00 95.88 117 SER A C 1
ATOM 928 O O . SER A 1 117 ? 2.870 8.608 3.187 1.00 95.88 117 SER A O 1
ATOM 930 N N . SER A 1 118 ? 4.936 8.247 3.990 1.00 96.06 118 SER A N 1
ATOM 931 C CA . SER A 1 118 ? 4.636 7.026 4.759 1.00 96.06 118 SER A CA 1
ATOM 932 C C . SER A 1 118 ? 4.078 5.871 3.913 1.00 96.06 118 SER A C 1
ATOM 934 O O . SER A 1 118 ? 3.274 5.067 4.391 1.00 96.06 118 SER A O 1
ATOM 936 N N . LEU A 1 119 ? 4.500 5.774 2.648 1.00 96.81 119 LEU A N 1
ATOM 937 C CA . LEU A 1 119 ? 4.147 4.682 1.746 1.00 96.81 119 LEU A CA 1
ATOM 938 C C . LEU A 1 119 ? 5.338 3.744 1.547 1.00 96.81 119 LEU A C 1
ATOM 940 O O . LEU A 1 119 ? 6.286 4.065 0.834 1.00 96.81 119 LEU A O 1
ATOM 944 N N . GLN A 1 120 ? 5.240 2.550 2.118 1.00 95.06 120 GLN A N 1
ATOM 945 C CA . GLN A 1 120 ? 6.241 1.505 1.986 1.00 95.06 120 GLN A CA 1
ATOM 946 C C . GLN A 1 120 ? 6.016 0.682 0.717 1.00 95.06 120 GLN A C 1
ATOM 948 O O . GLN A 1 120 ? 4.945 0.105 0.497 1.00 95.06 120 GLN A O 1
ATOM 953 N N . LEU A 1 121 ? 7.050 0.590 -0.115 1.00 93.19 121 LEU A N 1
ATOM 954 C CA . LEU A 1 121 ? 7.011 -0.229 -1.317 1.00 93.19 121 LEU A CA 1
ATOM 955 C C . LEU A 1 121 ? 7.254 -1.705 -0.972 1.00 93.19 121 LEU A C 1
ATOM 957 O O . LEU A 1 121 ? 8.216 -2.050 -0.292 1.00 93.19 121 LEU A O 1
ATOM 961 N N . VAL A 1 122 ? 6.399 -2.587 -1.483 1.00 91.25 122 VAL A N 1
ATOM 962 C CA . VAL A 1 122 ? 6.543 -4.041 -1.380 1.00 91.25 122 VAL A CA 1
ATOM 963 C C . VAL A 1 122 ? 6.824 -4.581 -2.776 1.00 91.25 122 VAL A C 1
ATOM 965 O O . VAL A 1 122 ? 5.977 -4.547 -3.664 1.00 91.25 122 VAL A O 1
ATOM 968 N N . VAL A 1 123 ? 8.031 -5.085 -2.994 1.00 86.50 123 VAL A N 1
ATOM 969 C CA . VAL A 1 123 ? 8.446 -5.622 -4.295 1.00 86.50 123 VAL A CA 1
ATOM 970 C C . VAL A 1 123 ? 8.748 -7.112 -4.123 1.00 86.50 123 VAL A C 1
ATOM 972 O O . VAL A 1 123 ? 9.398 -7.472 -3.143 1.00 86.50 123 VAL A O 1
ATOM 975 N N . PRO A 1 124 ? 8.303 -8.012 -5.017 1.00 81.50 124 PRO A N 1
ATOM 976 C CA . PRO A 1 124 ? 8.715 -9.413 -4.960 1.00 81.50 124 PRO A CA 1
ATOM 977 C C . PRO A 1 124 ? 10.222 -9.580 -5.185 1.00 81.50 124 PRO A C 1
ATOM 979 O O . PRO A 1 124 ? 10.791 -8.930 -6.065 1.00 81.50 124 PRO A O 1
ATOM 982 N N . SER A 1 125 ? 10.853 -10.513 -4.465 1.00 76.81 125 SER A N 1
ATOM 983 C CA . SER A 1 125 ? 12.307 -10.746 -4.514 1.00 76.81 125 SER A CA 1
ATOM 984 C C . SER A 1 125 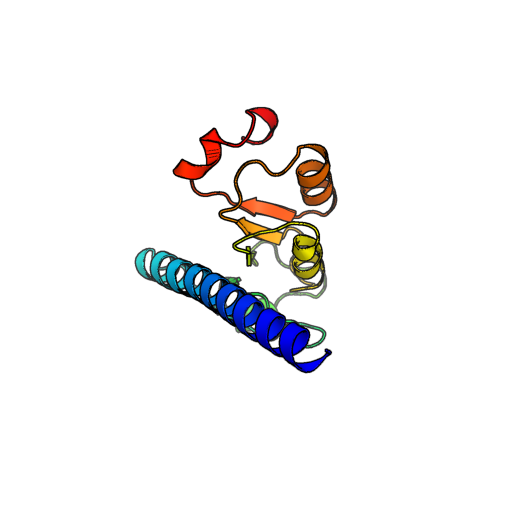? 12.900 -10.885 -5.926 1.00 76.81 125 SER A C 1
ATOM 986 O O . SER A 1 125 ? 13.953 -10.300 -6.169 1.00 76.81 125 SER A O 1
ATOM 988 N N . PRO A 1 126 ? 12.255 -11.561 -6.903 1.00 73.19 126 PRO A N 1
ATOM 989 C CA . PRO A 1 126 ? 12.801 -11.647 -8.262 1.00 73.19 126 PRO A CA 1
ATOM 990 C C . PRO A 1 126 ? 12.948 -10.291 -8.972 1.00 73.19 126 PRO A C 1
ATOM 992 O O . PRO A 1 126 ? 13.772 -10.154 -9.872 1.00 73.19 126 PRO A O 1
ATOM 995 N N . VAL A 1 127 ? 12.164 -9.283 -8.575 1.00 70.19 127 VAL A N 1
ATOM 996 C CA . VAL A 1 127 ? 12.173 -7.938 -9.170 1.00 70.19 127 VAL A CA 1
ATOM 997 C C . VAL A 1 127 ? 13.192 -7.023 -8.471 1.00 70.19 127 VAL A C 1
ATOM 999 O O . VAL A 1 127 ? 13.622 -6.029 -9.058 1.00 70.19 127 VAL A O 1
ATOM 1002 N N . HIS A 1 128 ? 13.672 -7.379 -7.271 1.00 72.94 128 HIS A N 1
ATOM 1003 C CA . HIS A 1 128 ? 14.644 -6.586 -6.492 1.00 72.94 128 HIS A CA 1
ATOM 1004 C C . HIS A 1 128 ? 15.961 -6.332 -7.220 1.00 72.94 128 HIS A C 1
ATOM 1006 O O . HIS A 1 128 ? 16.631 -5.347 -6.937 1.00 72.94 128 HIS A O 1
ATOM 1012 N N . ASN A 1 129 ? 16.345 -7.186 -8.169 1.00 66.56 129 ASN A N 1
ATOM 1013 C CA . ASN A 1 129 ? 17.580 -7.008 -8.942 1.00 66.56 129 ASN A CA 1
ATOM 1014 C C . ASN A 1 129 ? 17.532 -5.793 -9.882 1.00 66.56 129 ASN A C 1
ATOM 1016 O O . ASN A 1 129 ? 18.566 -5.362 -10.377 1.00 66.56 129 ASN A O 1
ATOM 1020 N N . SER A 1 130 ? 16.339 -5.241 -10.122 1.00 64.19 130 SER A N 1
ATOM 1021 C CA . SER A 1 130 ? 16.152 -3.987 -10.861 1.00 64.19 130 SER A CA 1
ATOM 1022 C C . SER A 1 130 ? 16.167 -2.737 -9.970 1.00 64.19 130 SER A C 1
ATOM 1024 O O . SER A 1 130 ? 16.095 -1.626 -10.490 1.00 64.19 130 SER A O 1
ATOM 1026 N N . TYR A 1 131 ? 16.246 -2.911 -8.647 1.00 64.56 131 TYR A N 1
ATOM 1027 C CA . TYR A 1 131 ? 16.316 -1.839 -7.658 1.00 64.56 131 TYR A CA 1
ATOM 1028 C C . TYR A 1 131 ? 17.745 -1.745 -7.111 1.00 64.56 131 TYR A C 1
ATOM 1030 O O . TYR A 1 131 ? 18.397 -2.762 -6.878 1.00 64.56 131 TYR A O 1
ATOM 1038 N N . THR A 1 132 ? 18.235 -0.521 -6.910 1.00 66.56 132 THR A N 1
ATOM 1039 C CA . THR A 1 132 ? 19.544 -0.277 -6.283 1.00 66.56 132 THR A CA 1
ATOM 1040 C C . THR A 1 132 ? 19.541 -0.694 -4.810 1.00 66.56 132 THR A C 1
ATOM 1042 O O . THR A 1 132 ? 18.486 -0.727 -4.176 1.00 66.56 132 THR A O 1
ATOM 1045 N N . ASP A 1 133 ? 20.719 -0.973 -4.242 1.00 60.69 133 ASP A N 1
ATOM 1046 C CA . ASP A 1 133 ? 20.860 -1.382 -2.833 1.00 60.69 133 ASP A CA 1
ATOM 1047 C C . ASP A 1 133 ? 20.295 -0.352 -1.842 1.00 60.69 133 ASP A C 1
ATOM 1049 O O . ASP A 1 133 ? 19.802 -0.733 -0.784 1.00 60.69 133 ASP A O 1
ATOM 1053 N N . ALA A 1 134 ? 20.259 0.932 -2.218 1.00 58.44 134 ALA A N 1
ATOM 1054 C CA . ALA A 1 134 ? 19.622 2.002 -1.443 1.00 58.44 134 ALA A CA 1
ATOM 1055 C C . ALA A 1 134 ? 18.118 1.769 -1.176 1.00 58.44 134 ALA A C 1
ATOM 1057 O O . ALA A 1 134 ? 17.557 2.371 -0.268 1.00 58.44 134 ALA A O 1
ATOM 1058 N N . HIS A 1 135 ? 17.466 0.886 -1.939 1.00 57.25 135 HIS A N 1
ATOM 1059 C CA . HIS A 1 135 ? 16.054 0.531 -1.779 1.00 57.25 135 HIS A CA 1
ATOM 1060 C C . HIS A 1 135 ? 15.818 -0.735 -0.939 1.00 57.25 135 HIS A C 1
ATOM 1062 O O . HIS A 1 135 ? 14.668 -1.130 -0.752 1.00 57.25 135 HIS A O 1
ATOM 1068 N N . ARG A 1 136 ? 16.876 -1.416 -0.478 1.00 56.69 136 ARG A N 1
ATOM 1069 C CA . ARG A 1 136 ? 16.788 -2.663 0.298 1.00 56.69 136 ARG A CA 1
ATOM 1070 C C . ARG A 1 136 ? 16.900 -2.355 1.797 1.00 56.69 136 ARG A C 1
ATOM 1072 O O . ARG A 1 136 ? 17.907 -2.685 2.417 1.00 56.69 136 ARG A O 1
ATOM 1079 N N . GLY A 1 137 ? 15.884 -1.693 2.351 1.00 49.94 137 GLY A N 1
ATOM 1080 C CA . GLY A 1 137 ? 15.762 -1.350 3.774 1.00 49.94 137 GLY A CA 1
ATOM 1081 C C . GLY A 1 137 ? 14.355 -1.592 4.287 1.00 49.94 137 GLY A C 1
ATOM 1082 O O . GLY A 1 137 ? 13.410 -1.155 3.594 1.00 49.94 137 GLY A O 1
#

Radius of gyration: 16.43 Å; Cα contacts (8 Å, |Δi|>4): 183; chains: 1; bounding box: 37×31×54 Å

Foldseek 3Di:
DVVVVVVVVVVVVVVQVVVQVVQLVVVVVVCVVVVQAWDAQDQDPPRGGFRIKPNDVVVLVPADLCADPRIATEHEHQDPVPVVVVQLVPRNNDQAYEYEYADAQDDPVRVVVCVVSNYQYDYDPVRCVSPDPVNVD

Sequence (137 aa):
MDGFISFSLSVQNRRKSRMGHSLENHLAAVLRAHNIRHVRGALTEHNHKPDFLFPDLETYQAAPAEGDPRLTMLGAKSTCKDRWRQVLAEAEKISRKHLLTLEPGISEPQTNQMEASSLQLVVPSPVHNSYTDAHRG

pLDDT: mean 84.26, std 17.01, range [40.09, 98.31]

Solvent-accessible surface area (backbone atoms only — not comparable to full-atom values): 7840 Å² total; per-residue (Å²): 121,67,68,62,53,53,52,52,51,51,54,53,48,50,53,53,52,53,50,39,54,49,53,50,51,52,49,55,50,51,37,51,76,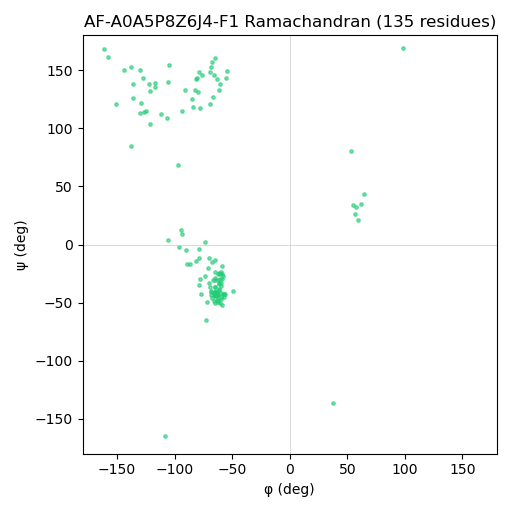69,71,52,63,59,31,70,54,45,79,41,66,96,76,27,54,38,53,28,34,30,52,36,67,67,62,60,67,72,40,54,83,93,33,44,92,81,46,44,43,39,35,68,34,62,62,44,84,84,60,54,63,62,55,73,71,30,45,76,41,41,74,66,35,35,38,36,39,72,56,66,54,76,50,68,76,57,53,52,52,31,51,76,64,36,35,45,78,43,65,56,72,89,51,49,81,50,46,61,75,92,72,75,122

Nearest PDB structures (foldseek):
  3hqg-assembly1_A-2  TM=9.028E-01  e=5.685E-13  Escherichia coli
  1na6-assembly1_B  TM=8.216E-01  e=1.270E-11  Escherichia coli
  2gb7-assembly1_A  TM=8.213E-01  e=1.112E-05  Enterobacter cloacae
  2gb7-assembly2_C  TM=8.151E-01  e=1.188E-05  Enterobacter cloacae
  2fqz-assembly1_A  TM=8.327E-01  e=1.886E-05  Enterobacter cloacae

Secondary structure (DSSP, 8-state):
-HHHHHHHHHHHHHHHHHHHHHHHHHHHHHHHHTT---EES---GGG---SEEES-HHHHHHS-TT--TT-EEEEEES--GGGGGGGGGS-TT-SSEEEEE--S---HHHHHHHHHTTEEEE--GGGGGGS-GGG--

Mean predicted aligned error: 7.47 Å